Protein AF-A0A2Z6R6A9-F1 (afdb_monomer)

Solvent-accessible surface area (backbone atoms only — not comparable to full-atom values): 6492 Å² total; per-residue (Å²): 134,74,82,87,72,75,87,80,56,67,68,59,50,53,50,48,13,51,54,39,66,66,45,88,46,72,66,57,35,51,52,48,28,72,76,70,72,43,67,64,56,80,64,70,72,41,91,88,52,49,68,90,79,66,64,65,81,48,70,67,58,35,50,75,72,41,49,50,57,47,46,49,51,63,54,27,42,72,59,71,72,46,54,74,68,54,51,54,52,52,51,56,49,57,75,67,55,79,77,66,92,79,78,123

Secondary structure (DSSP, 8-state):
---S--PPPHHHHHHHHHHHHH--SHHHHHHHHHHH-----GGGG-TT--HHHH----HHHHHHTTHHHHIIIIIIITTTSS-HHHHHHHHHHHHH-PPPTT--

Organism: NCBI:txid94130

Mean predicted aligned error: 9.85 Å

pLDDT: mean 86.57, std 9.67, range [50.09, 96.69]

Sequence (104 aa):
MENWFTVRDVKEHKRNAAIWKQQNTEEDRRQHISETHVRWSEMLRLPYYDLIRHLVVDPMHNLFLGIAQWIIKKLWIEGNKISKADLEIMERKAKGTKIPADLG

Radius of gyration: 20.33 Å; Cα contacts (8 Å, |Δi|>4): 55; chains: 1; bounding box: 42×34×55 Å

Structure (mmCIF, N/CA/C/O backbone):
data_AF-A0A2Z6R6A9-F1
#
_entry.id   AF-A0A2Z6R6A9-F1
#
loop_
_atom_site.group_PDB
_atom_site.id
_atom_site.type_symbol
_atom_site.label_atom_id
_atom_site.label_alt_id
_atom_site.label_comp_id
_atom_site.label_asym_id
_atom_site.label_entity_id
_atom_site.label_seq_id
_atom_site.pdbx_PDB_ins_code
_atom_site.Cartn_x
_atom_site.Cartn_y
_atom_site.Cartn_z
_atom_site.occupancy
_atom_site.B_iso_or_equiv
_atom_site.auth_seq_id
_atom_site.auth_comp_id
_atom_site.auth_asym_i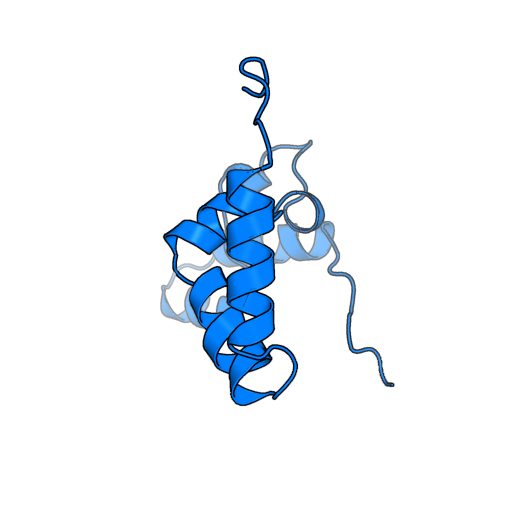d
_atom_site.auth_atom_id
_atom_site.pdbx_PDB_model_num
ATOM 1 N N . MET A 1 1 ? 7.891 -23.868 -0.897 1.00 50.09 1 MET A N 1
ATOM 2 C CA . MET A 1 1 ? 7.477 -22.452 -0.872 1.00 50.09 1 MET A CA 1
ATOM 3 C C . MET A 1 1 ? 6.352 -22.351 0.135 1.00 50.09 1 MET A C 1
ATOM 5 O O . MET A 1 1 ? 5.205 -22.582 -0.220 1.00 50.09 1 MET A O 1
ATOM 9 N N . GLU A 1 2 ? 6.701 -22.147 1.404 1.00 55.53 2 GLU A N 1
ATOM 10 C CA . GLU A 1 2 ? 5.718 -21.830 2.446 1.00 55.53 2 GLU A CA 1
ATOM 11 C C . GLU A 1 2 ? 4.997 -20.527 2.081 1.00 55.53 2 GLU A C 1
ATOM 13 O O . GLU A 1 2 ? 5.557 -19.721 1.339 1.00 55.53 2 GLU A O 1
ATOM 18 N N . ASN A 1 3 ? 3.754 -20.371 2.547 1.00 65.94 3 ASN A N 1
ATOM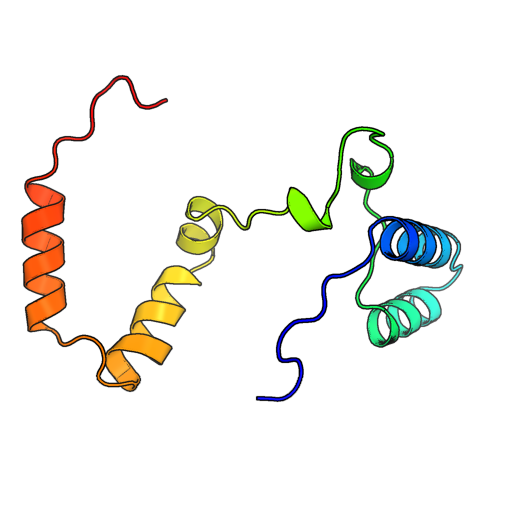 19 C CA . ASN A 1 3 ? 2.793 -19.306 2.228 1.00 65.94 3 ASN A CA 1
ATOM 20 C C . ASN A 1 3 ? 3.407 -17.891 2.151 1.00 65.94 3 ASN A C 1
ATOM 22 O O . ASN A 1 3 ? 3.284 -17.093 3.076 1.00 65.94 3 ASN A O 1
ATOM 26 N N . TRP A 1 4 ? 4.030 -17.553 1.020 1.00 78.75 4 TRP A N 1
ATOM 27 C CA . TRP A 1 4 ? 4.684 -16.258 0.803 1.00 78.75 4 TRP A CA 1
ATOM 28 C C . TRP A 1 4 ? 3.674 -15.108 0.716 1.00 78.75 4 TRP A C 1
ATOM 30 O O . TRP A 1 4 ? 4.039 -13.942 0.841 1.00 78.75 4 TRP A O 1
ATOM 40 N N . PHE A 1 5 ? 2.396 -15.441 0.524 1.00 75.31 5 PHE A N 1
ATOM 41 C CA . PHE A 1 5 ? 1.291 -14.505 0.506 1.00 75.31 5 PHE A CA 1
ATOM 42 C C . PHE A 1 5 ? 0.108 -15.058 1.301 1.00 75.31 5 PHE A C 1
ATOM 44 O O . PHE A 1 5 ? -0.368 -16.163 1.044 1.00 75.31 5 PHE A O 1
ATOM 51 N N . THR A 1 6 ? -0.383 -14.262 2.250 1.00 82.00 6 THR A N 1
ATOM 52 C CA . THR A 1 6 ? -1.620 -14.530 2.991 1.00 82.00 6 THR A CA 1
ATOM 53 C C . THR A 1 6 ? -2.609 -13.416 2.680 1.00 82.00 6 THR A C 1
ATOM 55 O O . THR A 1 6 ? -2.317 -12.239 2.903 1.00 82.00 6 THR A O 1
ATOM 58 N N . VAL A 1 7 ? -3.775 -13.780 2.143 1.00 83.25 7 VAL A N 1
ATOM 59 C CA . VAL A 1 7 ? -4.848 -12.821 1.854 1.00 83.25 7 VAL A CA 1
ATOM 60 C C . VAL A 1 7 ? -5.336 -12.232 3.175 1.00 83.25 7 VAL A C 1
ATOM 62 O O . VAL A 1 7 ? -5.740 -12.969 4.071 1.00 83.25 7 VAL 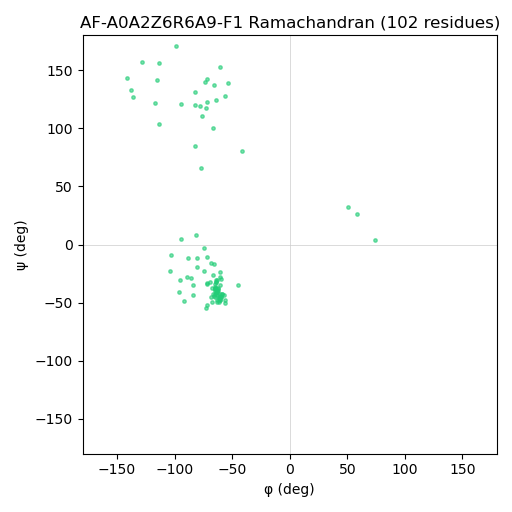A O 1
ATOM 65 N N . ARG A 1 8 ? -5.312 -10.903 3.296 1.00 86.88 8 ARG A N 1
ATOM 66 C CA . ARG A 1 8 ? -5.873 -10.217 4.465 1.00 86.88 8 ARG A CA 1
ATOM 67 C C . ARG A 1 8 ? -7.405 -10.250 4.412 1.00 86.88 8 ARG A C 1
ATOM 69 O O . ARG A 1 8 ? -7.988 -10.042 3.348 1.00 86.88 8 ARG A O 1
ATOM 76 N N . ASP A 1 9 ? -8.052 -10.458 5.557 1.00 90.06 9 ASP A N 1
ATOM 77 C CA . ASP A 1 9 ? -9.508 -10.345 5.678 1.00 90.06 9 ASP A CA 1
ATOM 78 C C . ASP A 1 9 ? -9.937 -8.877 5.853 1.00 90.06 9 ASP A C 1
ATOM 80 O O . ASP A 1 9 ? -9.424 -8.135 6.694 1.00 90.06 9 ASP A O 1
ATOM 84 N N . VAL A 1 10 ? -10.926 -8.457 5.064 1.00 89.12 10 VAL A N 1
ATOM 85 C CA . VAL A 1 10 ? -11.488 -7.100 5.075 1.00 89.12 10 VAL A CA 1
ATOM 86 C C . VAL A 1 10 ? -12.180 -6.804 6.399 1.00 89.12 10 VAL A C 1
ATOM 88 O O . VAL A 1 10 ? -12.092 -5.681 6.904 1.00 89.12 10 VAL A O 1
ATOM 91 N N . LYS A 1 11 ? -12.879 -7.791 6.975 1.00 90.62 11 LYS A N 1
ATOM 92 C CA . LYS A 1 11 ? -13.586 -7.600 8.249 1.00 90.62 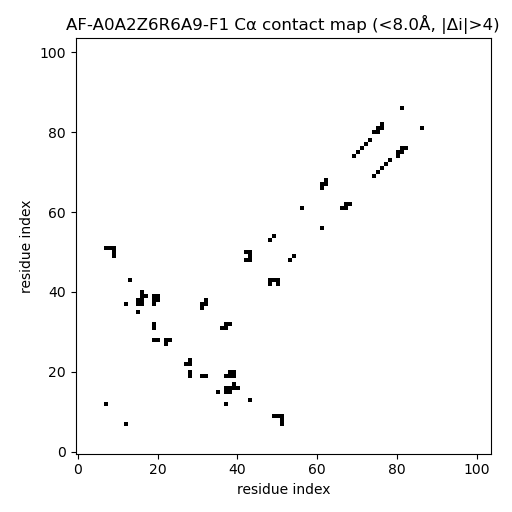11 LYS A CA 1
ATOM 93 C C . LYS A 1 11 ? -12.587 -7.424 9.381 1.00 90.62 11 LYS A C 1
ATOM 95 O O . LYS A 1 11 ? -12.731 -6.502 10.182 1.00 90.62 11 LYS A O 1
ATOM 100 N N . GLU A 1 12 ? -11.555 -8.260 9.423 1.00 93.19 12 GLU A N 1
ATOM 101 C CA . GLU A 1 12 ? -10.430 -8.093 10.338 1.00 93.19 12 GLU A CA 1
ATOM 102 C C . GLU A 1 12 ? -9.753 -6.726 10.186 1.00 93.19 12 GLU A C 1
ATOM 104 O O . GLU A 1 12 ? -9.604 -6.010 11.174 1.00 93.19 12 GLU A O 1
ATOM 109 N N . HIS A 1 13 ? -9.448 -6.302 8.959 1.00 92.50 13 HIS A N 1
ATOM 110 C CA . HIS A 1 13 ? -8.842 -4.996 8.708 1.00 92.50 13 HIS A CA 1
ATOM 111 C C . HIS A 1 13 ? -9.718 -3.838 9.214 1.00 92.50 13 HIS A C 1
ATOM 113 O O . HIS A 1 13 ? -9.223 -2.945 9.902 1.00 92.50 13 HIS A O 1
ATOM 119 N N . LYS A 1 14 ? -11.032 -3.867 8.946 1.00 92.06 14 LYS A N 1
ATOM 120 C CA . LYS A 1 14 ? -11.978 -2.854 9.449 1.00 92.06 14 LYS A CA 1
ATOM 121 C C . LYS A 1 14 ? -12.043 -2.834 10.980 1.00 92.06 14 LYS A C 1
ATOM 123 O O . LYS A 1 14 ? -12.073 -1.749 11.560 1.00 92.06 14 LYS A O 1
ATOM 128 N N . ARG A 1 15 ? -12.020 -4.001 11.637 1.00 94.38 15 ARG A N 1
ATOM 129 C CA . ARG A 1 15 ? -11.964 -4.092 13.109 1.00 94.38 15 ARG A CA 1
ATOM 130 C C . ARG A 1 15 ? -10.677 -3.482 13.655 1.00 94.38 15 ARG A C 1
ATOM 132 O O . ARG A 1 15 ? -10.748 -2.612 14.517 1.00 94.38 15 ARG A O 1
ATOM 139 N N . ASN A 1 16 ? -9.524 -3.861 13.108 1.00 95.44 16 ASN A N 1
ATOM 140 C CA . ASN A 1 16 ? -8.228 -3.343 13.550 1.00 95.44 16 ASN A CA 1
ATOM 141 C C . ASN A 1 16 ? -8.120 -1.828 13.332 1.00 95.44 16 ASN A C 1
ATOM 143 O O . ASN A 1 16 ? -7.593 -1.124 14.188 1.00 95.44 16 ASN A O 1
ATOM 147 N N . ALA A 1 17 ? -8.673 -1.301 12.239 1.00 95.00 17 ALA A N 1
ATOM 148 C CA . ALA A 1 17 ? -8.726 0.137 12.001 1.00 95.00 17 ALA A CA 1
ATOM 149 C C . ALA A 1 17 ? -9.644 0.873 12.994 1.00 95.00 17 ALA A C 1
ATOM 151 O O . ALA A 1 17 ? -9.322 1.981 13.424 1.00 95.00 17 ALA A O 1
ATOM 152 N N . ALA A 1 18 ? -10.777 0.274 13.373 1.00 95.38 18 ALA A N 1
ATOM 153 C CA . ALA A 1 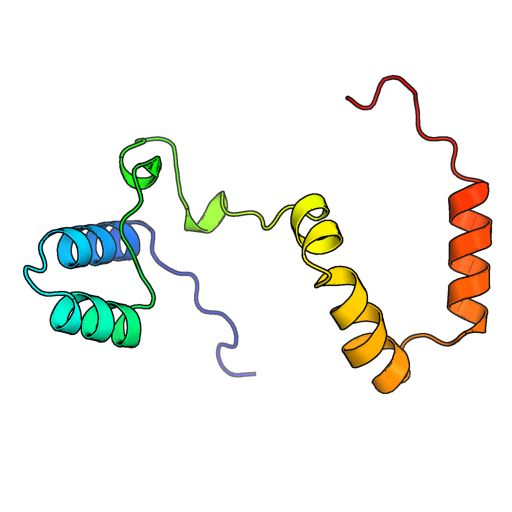18 ? -11.674 0.839 14.380 1.00 95.38 18 ALA A CA 1
ATOM 154 C C . ALA A 1 18 ? -11.023 0.859 15.772 1.00 95.38 18 ALA A C 1
ATOM 156 O O . ALA A 1 18 ? -11.097 1.878 16.453 1.00 95.38 18 ALA A O 1
ATOM 157 N N . ILE A 1 19 ? -10.328 -0.220 16.152 1.00 96.12 19 ILE A N 1
ATOM 158 C CA . ILE A 1 19 ? -9.552 -0.298 17.400 1.00 96.12 19 ILE A CA 1
ATOM 159 C C . ILE A 1 19 ? -8.469 0.782 17.414 1.00 96.12 19 ILE A C 1
ATOM 161 O O . ILE A 1 19 ? -8.352 1.502 18.401 1.00 96.12 19 ILE A O 1
ATOM 165 N N . TRP A 1 20 ? -7.737 0.960 16.308 1.00 96.69 20 TRP A N 1
ATOM 166 C CA . TRP A 1 20 ? -6.740 2.025 16.178 1.00 96.69 20 TRP A CA 1
ATOM 167 C C . TRP A 1 20 ? -7.343 3.420 16.406 1.00 96.69 20 TRP A C 1
ATOM 169 O O . TRP A 1 20 ? -6.773 4.237 17.125 1.00 96.69 20 TRP A O 1
ATOM 179 N N . LYS A 1 21 ? -8.525 3.691 15.829 1.00 95.44 21 LYS A N 1
ATOM 180 C CA . LYS A 1 21 ? -9.225 4.979 15.980 1.00 95.44 21 LYS A CA 1
ATOM 181 C C . LYS A 1 21 ? -9.644 5.253 17.428 1.00 95.44 21 LYS A C 1
ATOM 183 O O . LYS A 1 21 ? -9.702 6.410 17.828 1.00 95.44 21 LYS A O 1
ATOM 188 N N . GLN A 1 22 ? -9.956 4.201 18.183 1.00 95.94 22 GLN A N 1
ATOM 189 C CA . GLN A 1 22 ? -10.386 4.282 19.581 1.00 95.94 22 GLN A CA 1
ATOM 190 C C . GLN A 1 22 ? -9.220 4.454 20.564 1.00 95.94 22 GLN A C 1
ATOM 192 O O . GLN A 1 22 ? -9.467 4.765 21.725 1.00 95.94 22 GLN A O 1
ATOM 197 N N . GLN A 1 23 ? -7.969 4.273 20.126 1.00 95.06 23 GLN A N 1
ATOM 198 C CA . GLN A 1 23 ? -6.808 4.485 20.989 1.00 95.06 23 GLN A CA 1
ATOM 199 C C . GLN A 1 23 ? -6.675 5.961 21.382 1.00 95.06 23 GLN A C 1
ATOM 201 O O . GLN A 1 23 ? -6.819 6.863 20.542 1.00 95.06 23 GLN A O 1
ATOM 206 N N . ASN A 1 24 ? -6.367 6.182 22.661 1.00 94.25 24 ASN A N 1
ATOM 207 C CA . ASN A 1 24 ? -6.325 7.508 23.277 1.00 94.25 24 ASN A CA 1
ATOM 208 C C . ASN A 1 24 ? -4.956 8.186 23.160 1.00 94.25 24 ASN A C 1
ATOM 210 O O . ASN A 1 24 ? -4.897 9.414 23.139 1.00 94.25 24 ASN A O 1
ATOM 214 N N . THR A 1 25 ? -3.871 7.411 23.074 1.00 96.06 25 THR A N 1
ATOM 215 C CA . THR A 1 25 ? -2.499 7.932 23.005 1.00 96.06 25 THR A CA 1
ATOM 216 C C . THR A 1 25 ? -1.848 7.631 21.656 1.00 96.06 25 THR A C 1
ATOM 218 O O . THR A 1 25 ? -2.235 6.700 20.943 1.00 96.06 25 THR A O 1
ATOM 221 N N . GLU A 1 26 ? -0.852 8.434 21.283 1.00 93.88 26 GLU A N 1
ATOM 222 C CA . GLU A 1 26 ? -0.058 8.185 20.077 1.00 93.88 26 GLU A CA 1
ATOM 223 C C . GLU A 1 26 ? 0.827 6.941 20.236 1.00 93.88 26 GLU A C 1
ATOM 225 O O . GLU A 1 26 ? 1.043 6.207 19.271 1.00 93.88 26 GLU A O 1
ATOM 230 N N . GLU A 1 27 ? 1.288 6.652 21.452 1.00 96.44 27 GLU A N 1
ATOM 231 C CA . GLU A 1 27 ? 2.031 5.441 21.796 1.00 96.44 27 GLU A CA 1
ATOM 232 C C . GLU A 1 27 ? 1.197 4.180 21.541 1.00 96.44 27 GLU A C 1
ATOM 234 O O . GLU A 1 27 ? 1.655 3.294 20.817 1.00 96.44 27 GLU A O 1
ATOM 239 N N . ASP A 1 28 ? -0.048 4.131 22.026 1.00 95.19 28 ASP A N 1
ATOM 240 C CA . ASP A 1 28 ? -0.950 2.990 21.811 1.00 95.19 28 ASP A CA 1
ATOM 241 C C . ASP A 1 28 ? -1.274 2.815 20.323 1.00 95.19 28 ASP A C 1
ATOM 243 O O . ASP A 1 28 ? -1.283 1.703 19.787 1.00 95.19 28 ASP A O 1
ATOM 247 N N . ARG A 1 29 ? -1.474 3.928 19.603 1.00 95.88 29 ARG A N 1
ATOM 248 C CA . ARG A 1 29 ? -1.655 3.911 18.143 1.00 95.88 29 ARG A CA 1
ATOM 249 C C . ARG A 1 29 ? -0.440 3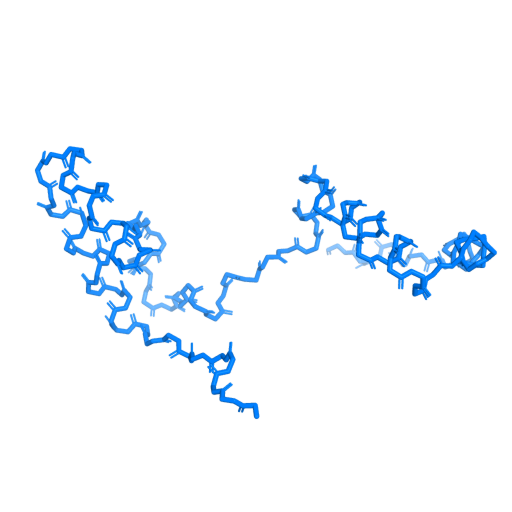.335 17.435 1.00 95.88 29 ARG A C 1
ATOM 251 O O . ARG A 1 29 ? -0.605 2.540 16.509 1.00 95.88 29 ARG A O 1
ATOM 258 N N . ARG A 1 30 ? 0.770 3.742 17.823 1.00 95.50 30 ARG A N 1
ATOM 259 C CA . ARG A 1 30 ? 2.024 3.242 17.241 1.00 95.50 30 ARG A CA 1
ATOM 260 C C . ARG A 1 30 ? 2.224 1.762 17.539 1.00 95.50 30 ARG A C 1
ATOM 262 O O . ARG A 1 30 ? 2.580 1.030 16.615 1.00 95.50 30 ARG A O 1
ATOM 269 N N . GLN A 1 31 ? 1.950 1.325 18.765 1.00 96.44 31 GLN A N 1
ATOM 270 C CA . GLN A 1 31 ? 2.028 -0.079 19.158 1.00 96.44 31 GLN A CA 1
ATOM 271 C C . GLN A 1 31 ? 1.057 -0.928 18.330 1.00 96.44 31 GLN A C 1
ATOM 273 O O . GLN A 1 31 ? 1.470 -1.891 17.684 1.00 96.44 31 GLN A O 1
ATOM 278 N N . HIS A 1 32 ? -0.196 -0.489 18.209 1.00 95.81 32 HIS A N 1
ATOM 279 C CA . HIS A 1 32 ? -1.213 -1.170 17.406 1.00 95.81 32 HIS A CA 1
ATOM 280 C C . HIS A 1 32 ? -0.854 -1.237 15.914 1.00 95.81 32 HIS A C 1
ATOM 282 O O . HIS A 1 32 ? -1.088 -2.251 15.253 1.00 95.81 32 HIS A O 1
ATOM 288 N N . ILE A 1 33 ? -0.252 -0.176 15.359 1.00 95.19 33 ILE A N 1
ATOM 289 C CA . ILE A 1 33 ? 0.282 -0.192 13.986 1.00 95.19 33 ILE A CA 1
ATOM 290 C C . ILE A 1 33 ? 1.430 -1.197 13.862 1.00 95.19 33 ILE A C 1
ATOM 292 O O . ILE A 1 33 ? 1.553 -1.837 12.820 1.00 95.19 33 ILE A O 1
ATOM 296 N N . SER A 1 34 ? 2.284 -1.328 14.877 1.00 94.44 34 SER A N 1
ATOM 297 C CA . SER A 1 34 ? 3.410 -2.266 14.830 1.00 94.44 34 SER A CA 1
ATOM 298 C C . SER A 1 34 ? 2.942 -3.724 14.775 1.00 94.44 34 SER A C 1
ATOM 300 O O . SER A 1 34 ? 3.543 -4.521 14.064 1.00 94.44 34 SER A O 1
ATOM 302 N N . GLU A 1 35 ? 1.827 -4.033 15.443 1.00 94.00 35 GLU A N 1
ATOM 303 C CA . GLU A 1 35 ? 1.253 -5.379 15.530 1.00 94.00 35 GLU A CA 1
ATOM 304 C C . GLU A 1 35 ? 0.368 -5.723 14.325 1.00 94.00 35 GLU A C 1
ATOM 306 O O . GLU A 1 35 ? 0.437 -6.822 13.781 1.00 94.00 35 GLU A O 1
ATOM 311 N N . THR A 1 36 ? -0.477 -4.785 13.888 1.00 92.69 36 THR A N 1
ATOM 312 C CA . THR A 1 36 ? -1.503 -5.054 12.861 1.00 92.69 36 THR A CA 1
ATOM 313 C C . THR A 1 36 ? -1.148 -4.499 11.481 1.00 92.69 36 THR A C 1
ATOM 315 O O . THR A 1 36 ? -1.669 -4.955 10.453 1.00 92.69 36 THR A O 1
ATOM 318 N N . HIS A 1 37 ? -0.269 -3.496 11.432 1.00 91.69 37 HIS A N 1
ATOM 319 C CA . HIS A 1 37 ? 0.022 -2.677 10.253 1.00 91.69 37 HIS A CA 1
ATOM 320 C C . HIS A 1 37 ? -1.205 -1.947 9.681 1.00 91.69 37 HIS A C 1
ATOM 322 O O . HIS A 1 37 ? -1.248 -1.646 8.489 1.00 91.69 37 HIS A O 1
ATOM 328 N N . VAL A 1 38 ? -2.215 -1.664 10.512 1.00 93.06 38 VAL A N 1
ATOM 329 C CA . VAL A 1 38 ? -3.468 -1.015 10.098 1.00 93.06 38 VAL A CA 1
ATOM 330 C C . VAL A 1 38 ? -3.630 0.357 10.757 1.00 93.06 38 VAL A C 1
ATOM 332 O O . VAL A 1 38 ? -3.308 0.543 11.927 1.00 93.06 38 VAL A O 1
ATOM 335 N N . ARG A 1 39 ? -4.164 1.322 9.995 1.00 93.69 39 ARG A N 1
ATOM 336 C CA . ARG A 1 39 ? -4.569 2.661 10.458 1.00 93.69 39 ARG A CA 1
ATOM 337 C C . ARG A 1 39 ? -5.998 2.958 10.020 1.00 93.69 39 ARG A C 1
ATOM 339 O O . ARG A 1 39 ? -6.471 2.403 9.028 1.00 93.69 39 ARG A O 1
ATOM 346 N N . TRP A 1 40 ? -6.671 3.864 10.724 1.00 93.81 40 TRP A N 1
ATOM 347 C CA . TRP A 1 40 ? -7.963 4.370 10.269 1.00 93.81 40 TRP A CA 1
ATOM 348 C C . TRP A 1 40 ? -7.808 5.299 9.060 1.00 93.81 40 TRP A C 1
ATOM 350 O O . TRP A 1 40 ? -6.886 6.108 8.988 1.00 93.81 40 TRP A O 1
ATOM 360 N N . SER A 1 41 ? -8.761 5.204 8.138 1.00 90.31 41 SER A N 1
ATOM 361 C CA . SER A 1 41 ? -8.971 6.124 7.024 1.00 90.31 41 SER A CA 1
ATOM 362 C C . SER A 1 41 ? -10.474 6.305 6.839 1.00 90.31 41 SER A C 1
ATOM 364 O O . SER A 1 41 ? -11.232 5.344 6.979 1.00 90.31 41 SER A O 1
ATOM 366 N N . GLU A 1 42 ? -10.921 7.511 6.485 1.00 91.62 42 GLU A N 1
ATOM 367 C CA . GLU A 1 42 ? -12.344 7.773 6.223 1.00 91.62 42 GLU A CA 1
ATOM 368 C C . GLU A 1 42 ? -12.895 6.919 5.070 1.00 91.62 42 GLU A C 1
ATOM 370 O O . GLU A 1 42 ? -14.080 6.587 5.066 1.00 91.62 42 GLU A O 1
ATOM 375 N N . MET A 1 43 ? -12.035 6.454 4.157 1.00 88.62 43 MET A N 1
ATOM 376 C CA . MET A 1 43 ? -12.435 5.550 3.075 1.00 88.62 43 MET A CA 1
ATOM 377 C C . MET A 1 43 ? -13.013 4.219 3.587 1.00 88.62 43 MET A C 1
ATOM 379 O O . MET A 1 43 ? -13.864 3.630 2.926 1.00 88.62 43 MET A O 1
ATOM 383 N N . LEU A 1 44 ? -12.618 3.755 4.782 1.00 90.31 44 LEU A N 1
ATOM 384 C CA . LEU A 1 44 ? -13.133 2.513 5.381 1.00 90.31 44 LEU A CA 1
ATOM 385 C C . LEU A 1 44 ? -14.627 2.579 5.739 1.00 90.31 44 LEU A C 1
ATOM 387 O O . LEU A 1 44 ? -15.248 1.531 5.942 1.00 90.31 44 LEU A O 1
ATOM 391 N N . ARG A 1 45 ? -15.207 3.787 5.815 1.00 90.31 45 ARG A N 1
ATOM 392 C CA . ARG A 1 45 ? -16.641 3.997 6.079 1.00 90.31 45 ARG A CA 1
ATOM 393 C C . ARG A 1 45 ? -17.516 3.668 4.879 1.00 90.31 45 ARG A C 1
ATOM 395 O O . ARG A 1 45 ? -18.704 3.414 5.053 1.00 90.31 45 ARG A O 1
ATOM 402 N N . LEU A 1 46 ? -16.953 3.703 3.676 1.00 90.19 46 LEU A N 1
ATOM 403 C CA . LEU A 1 46 ? -17.706 3.484 2.453 1.00 90.19 46 LEU A CA 1
ATOM 404 C C . LEU A 1 46 ? -18.079 1.992 2.358 1.00 90.19 46 LEU A C 1
ATOM 406 O O . LEU A 1 46 ? -17.191 1.134 2.389 1.00 90.19 46 LEU A O 1
ATOM 410 N N . PRO A 1 47 ? -19.375 1.646 2.251 1.00 87.00 47 PRO A N 1
ATOM 411 C CA . PRO A 1 47 ? -19.820 0.251 2.277 1.00 87.00 47 PRO A CA 1
ATOM 412 C C . PRO A 1 47 ? -19.337 -0.544 1.059 1.00 87.00 47 PRO A C 1
ATOM 414 O O . PRO A 1 47 ? -19.143 -1.752 1.155 1.00 87.00 47 PRO A O 1
ATOM 417 N N . TYR A 1 48 ? -19.090 0.143 -0.057 1.00 87.25 48 TYR A N 1
ATOM 418 C CA . TYR A 1 48 ? -18.584 -0.433 -1.301 1.00 87.25 48 TYR A CA 1
ATOM 419 C C . TYR A 1 48 ? -17.052 -0.494 -1.376 1.00 87.25 48 TYR A C 1
ATOM 421 O O . TYR A 1 48 ? -16.514 -1.129 -2.278 1.00 87.25 48 TYR A O 1
ATOM 429 N N . TYR A 1 49 ? -16.336 0.171 -0.464 1.00 84.69 49 TYR A N 1
ATOM 430 C CA . TYR A 1 49 ? -14.886 0.283 -0.557 1.00 84.69 49 TYR A CA 1
ATOM 431 C C . TYR A 1 49 ? -14.195 -0.807 0.266 1.00 84.69 49 TYR A C 1
ATOM 433 O O . TYR A 1 49 ? -14.363 -0.924 1.486 1.00 84.69 49 TYR A O 1
ATOM 441 N N . ASP A 1 50 ? -13.396 -1.607 -0.430 1.00 86.00 50 ASP A N 1
ATOM 442 C CA . ASP A 1 50 ? -12.524 -2.629 0.145 1.00 86.00 50 ASP A CA 1
ATOM 443 C C . ASP A 1 50 ? -11.066 -2.218 -0.088 1.00 86.00 50 ASP A C 1
ATOM 445 O O . ASP A 1 50 ? -10.564 -2.356 -1.199 1.00 86.00 50 ASP A O 1
ATOM 449 N N . LEU A 1 51 ? -10.381 -1.715 0.947 1.00 82.25 51 LEU A N 1
ATOM 450 C CA . LEU A 1 51 ? -8.986 -1.266 0.829 1.00 82.25 51 LEU A CA 1
ATOM 451 C C . LEU A 1 51 ? -8.040 -2.378 0.377 1.00 82.25 51 LEU A C 1
ATOM 453 O O . LEU A 1 51 ? -7.039 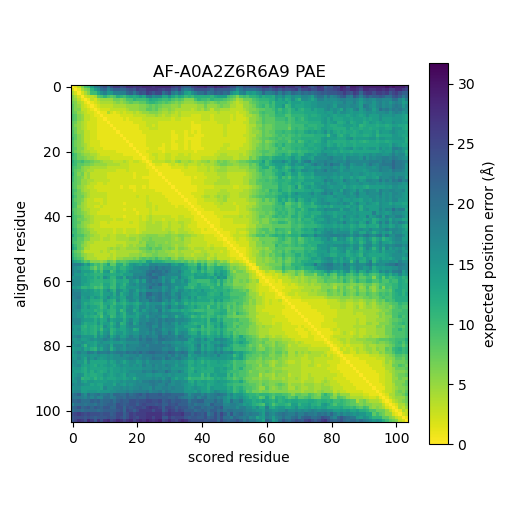-2.085 -0.261 1.00 82.25 51 LEU A O 1
ATOM 457 N N . ILE A 1 52 ? -8.324 -3.637 0.703 1.00 85.00 52 ILE A N 1
ATOM 458 C CA . ILE A 1 52 ? -7.419 -4.744 0.386 1.00 85.00 52 ILE A CA 1
ATOM 459 C C . ILE A 1 52 ? -7.450 -5.022 -1.118 1.00 85.00 52 ILE A C 1
ATOM 461 O O . ILE A 1 52 ? -6.425 -5.361 -1.703 1.00 85.00 52 ILE A O 1
ATOM 465 N N . ARG A 1 53 ? -8.613 -4.843 -1.752 1.00 83.50 53 ARG A N 1
ATOM 466 C CA . ARG A 1 53 ? -8.801 -5.071 -3.192 1.00 83.50 53 ARG A CA 1
ATOM 467 C C . ARG A 1 53 ? -8.661 -3.817 -4.050 1.00 83.50 53 ARG A C 1
ATOM 469 O O . ARG A 1 53 ? -8.260 -3.925 -5.202 1.00 83.50 53 ARG A O 1
ATOM 476 N N . HIS A 1 54 ? -9.006 -2.651 -3.512 1.00 82.50 54 HIS A N 1
ATOM 477 C CA . HIS A 1 54 ? -9.096 -1.404 -4.276 1.00 82.50 54 HIS A CA 1
ATOM 478 C C . HIS A 1 54 ? -7.911 -0.462 -4.057 1.00 82.50 54 HIS A C 1
ATOM 480 O O . HIS A 1 54 ? -7.778 0.504 -4.803 1.00 82.50 54 HIS A O 1
ATOM 486 N N . LEU A 1 55 ? -7.021 -0.737 -3.094 1.00 74.94 55 LEU A N 1
ATOM 487 C CA . LEU A 1 55 ? -5.734 -0.047 -2.999 1.00 74.94 55 LEU A CA 1
ATOM 488 C C . LEU A 1 55 ? -4.772 -0.614 -4.053 1.00 74.94 55 LEU A C 1
ATOM 490 O O . LEU A 1 55 ? -3.769 -1.255 -3.742 1.00 74.94 55 LEU A O 1
ATOM 494 N N . VAL A 1 56 ? -5.101 -0.399 -5.324 1.00 68.38 56 VAL A N 1
ATOM 495 C CA . VAL A 1 56 ? -4.150 -0.612 -6.408 1.00 68.38 56 VAL A CA 1
ATOM 496 C C . VAL A 1 56 ? -3.157 0.533 -6.324 1.00 68.38 56 VAL A C 1
ATOM 498 O O . VAL A 1 56 ? -3.529 1.699 -6.449 1.00 68.38 56 VAL A O 1
ATOM 501 N N . VAL A 1 57 ? -1.891 0.210 -6.071 1.00 67.38 57 VAL A N 1
ATOM 502 C CA . VAL A 1 57 ? -0.828 1.205 -6.174 1.00 67.38 57 VAL A CA 1
ATOM 503 C C . VAL A 1 57 ? -0.721 1.579 -7.646 1.00 67.38 57 VAL A C 1
ATOM 505 O O . VAL A 1 57 ? -0.178 0.822 -8.450 1.00 67.38 57 VAL A O 1
ATOM 508 N N . ASP A 1 58 ? -1.313 2.716 -7.995 1.00 68.44 58 ASP A N 1
ATOM 509 C CA . ASP A 1 58 ? -1.359 3.204 -9.364 1.00 68.44 58 ASP A CA 1
ATOM 510 C C . ASP A 1 58 ? 0.076 3.326 -9.916 1.00 68.44 58 ASP A C 1
ATOM 512 O O . ASP A 1 58 ? 0.928 3.966 -9.277 1.00 68.44 58 ASP A O 1
ATOM 516 N N . PRO A 1 59 ? 0.368 2.730 -11.091 1.00 68.06 59 PRO A N 1
ATOM 517 C CA . PRO A 1 59 ? 1.623 2.935 -11.803 1.00 68.06 59 PRO A CA 1
ATOM 518 C C . PRO A 1 59 ? 2.059 4.404 -11.877 1.00 68.06 59 PRO A C 1
ATOM 520 O O . PRO A 1 59 ? 3.254 4.678 -11.774 1.00 68.06 59 PRO A O 1
ATOM 523 N N . MET A 1 60 ? 1.119 5.350 -11.985 1.00 79.38 60 MET A N 1
ATOM 524 C CA . MET A 1 60 ? 1.412 6.785 -12.004 1.00 79.38 60 MET A CA 1
ATOM 525 C C . MET A 1 60 ? 2.049 7.265 -10.697 1.00 79.38 60 MET A C 1
ATOM 527 O O . MET A 1 60 ? 3.089 7.919 -10.723 1.00 79.38 60 MET A O 1
ATOM 531 N N . HIS A 1 61 ? 1.494 6.897 -9.541 1.00 74.81 61 HIS A N 1
ATOM 532 C CA . HIS A 1 61 ? 2.072 7.277 -8.248 1.00 74.81 61 HIS A CA 1
ATOM 533 C C . HIS A 1 61 ? 3.446 6.634 -8.044 1.00 74.81 61 HIS A C 1
ATOM 535 O O . HIS A 1 61 ? 4.374 7.299 -7.593 1.00 74.81 61 HIS A O 1
ATOM 541 N N . ASN A 1 62 ? 3.617 5.371 -8.442 1.00 79.56 62 ASN A N 1
ATOM 542 C CA . ASN A 1 62 ? 4.919 4.699 -8.378 1.00 79.56 62 ASN A CA 1
ATOM 543 C C . ASN A 1 62 ? 5.973 5.340 -9.287 1.00 79.56 62 ASN A C 1
ATOM 545 O O . ASN A 1 62 ? 7.163 5.323 -8.954 1.00 79.56 62 ASN A O 1
ATOM 549 N N . LEU A 1 63 ? 5.549 5.900 -10.422 1.00 80.56 63 LEU A N 1
ATOM 550 C CA . LEU A 1 63 ? 6.416 6.659 -11.311 1.00 80.56 63 LEU A CA 1
ATOM 551 C C . LEU A 1 63 ? 6.872 7.962 -10.640 1.00 80.56 63 LEU A C 1
ATOM 553 O O . LEU A 1 63 ? 8.074 8.216 -10.577 1.00 80.56 63 LEU A O 1
ATOM 557 N N . PHE A 1 64 ? 5.941 8.741 -10.078 1.00 78.25 64 PHE A N 1
ATOM 558 C CA . PHE A 1 64 ? 6.252 10.028 -9.441 1.00 78.25 64 PHE A CA 1
ATOM 559 C C . PHE A 1 64 ? 6.996 9.900 -8.107 1.00 78.25 64 PHE A C 1
ATOM 561 O O . PHE A 1 64 ? 7.854 10.725 -7.807 1.00 78.25 64 PHE A O 1
ATOM 568 N N . LEU A 1 65 ? 6.735 8.849 -7.328 1.00 82.94 65 LEU A N 1
ATOM 569 C CA . LEU A 1 65 ? 7.457 8.559 -6.083 1.00 82.94 65 LEU A CA 1
ATOM 570 C C . LEU A 1 65 ? 8.872 8.004 -6.328 1.00 82.94 65 LEU A C 1
ATOM 572 O O . LEU A 1 65 ? 9.601 7.739 -5.375 1.00 82.94 65 LEU A O 1
ATOM 576 N N . GLY A 1 66 ? 9.267 7.782 -7.588 1.00 86.38 66 GLY A N 1
ATOM 577 C CA . GLY A 1 66 ? 10.578 7.234 -7.946 1.00 86.38 66 GLY A CA 1
ATOM 578 C C . GLY A 1 66 ? 10.734 5.734 -7.671 1.00 86.38 66 GLY A C 1
ATOM 579 O O . GLY A 1 66 ? 11.803 5.173 -7.913 1.00 86.38 66 GLY A O 1
ATOM 580 N N . ILE A 1 67 ? 9.675 5.053 -7.225 1.00 87.31 67 ILE A N 1
ATOM 581 C CA . ILE A 1 67 ? 9.674 3.609 -6.946 1.00 87.31 67 ILE A CA 1
ATOM 582 C C . ILE A 1 67 ? 9.942 2.825 -8.232 1.00 87.31 67 ILE A C 1
ATOM 584 O O . ILE A 1 67 ? 10.768 1.913 -8.238 1.00 87.31 67 ILE A O 1
ATOM 588 N N . ALA A 1 68 ? 9.316 3.216 -9.346 1.00 86.69 68 ALA A N 1
ATOM 589 C CA . ALA A 1 68 ? 9.562 2.588 -10.644 1.00 86.69 68 ALA A CA 1
ATOM 590 C C . ALA A 1 68 ? 11.043 2.698 -11.057 1.00 86.69 68 ALA A C 1
ATOM 592 O O . ALA A 1 68 ? 11.652 1.719 -11.489 1.00 86.69 68 ALA A O 1
ATOM 593 N N . GLN A 1 69 ? 11.654 3.870 -10.851 1.00 87.50 69 GLN A N 1
ATOM 594 C CA . GLN A 1 69 ? 13.075 4.084 -11.130 1.00 87.50 69 GLN A CA 1
ATOM 595 C C . GLN A 1 69 ? 13.965 3.222 -10.226 1.00 87.50 69 GLN A C 1
ATOM 597 O O . GLN A 1 69 ? 14.954 2.654 -10.697 1.00 87.50 69 GLN A O 1
ATOM 602 N N . TRP A 1 70 ? 13.621 3.120 -8.939 1.00 91.75 70 TRP A N 1
ATOM 603 C CA . TRP A 1 70 ? 14.342 2.287 -7.983 1.00 91.75 70 TRP A CA 1
ATOM 604 C C . TRP A 1 70 ? 14.292 0.810 -8.381 1.00 91.75 70 TRP A C 1
ATOM 606 O O . TRP A 1 70 ? 15.343 0.182 -8.442 1.00 91.75 70 TRP A O 1
ATOM 616 N N . ILE A 1 71 ? 13.118 0.280 -8.745 1.00 88.50 71 ILE A N 1
ATOM 617 C CA . ILE A 1 71 ? 12.953 -1.110 -9.208 1.00 88.50 71 ILE A CA 1
ATOM 618 C C . ILE A 1 71 ? 13.857 -1.385 -10.413 1.00 88.50 71 ILE A C 1
ATOM 620 O O . ILE A 1 71 ? 14.629 -2.344 -10.402 1.00 88.50 71 ILE A O 1
ATOM 624 N N . ILE A 1 72 ? 13.819 -0.516 -11.428 1.00 88.25 72 ILE A N 1
ATOM 625 C CA . ILE A 1 72 ? 14.624 -0.687 -12.644 1.00 88.25 72 ILE A CA 1
ATOM 626 C C . ILE A 1 72 ? 16.120 -0.703 -12.304 1.00 88.25 72 ILE A C 1
ATOM 628 O O . ILE A 1 72 ? 16.849 -1.587 -12.745 1.00 88.25 72 ILE A O 1
ATOM 632 N N . LYS A 1 73 ? 16.599 0.244 -11.491 1.00 88.69 73 LYS A N 1
ATOM 633 C CA . LYS A 1 73 ? 18.029 0.335 -11.160 1.00 88.69 73 LYS A CA 1
ATOM 634 C C . LYS A 1 73 ? 18.490 -0.785 -10.223 1.00 88.69 73 LYS A C 1
ATOM 636 O O . LYS A 1 73 ? 19.467 -1.463 -10.522 1.00 88.69 73 LYS A O 1
ATOM 641 N N . LYS A 1 74 ? 17.794 -0.977 -9.102 1.00 90.00 74 LYS A N 1
ATOM 642 C CA . LYS A 1 74 ? 18.218 -1.852 -8.000 1.00 90.00 74 LYS A CA 1
ATOM 643 C C . LYS A 1 74 ? 17.864 -3.314 -8.187 1.00 90.00 74 LYS A C 1
ATOM 645 O O . LYS A 1 74 ? 18.624 -4.174 -7.769 1.00 90.00 74 LYS A O 1
ATOM 650 N N . LEU A 1 75 ? 16.723 -3.619 -8.795 1.00 89.56 75 LEU A N 1
ATOM 651 C CA . LEU A 1 75 ? 16.320 -5.011 -8.982 1.00 89.56 75 LEU A CA 1
ATOM 652 C C . LEU A 1 75 ? 16.710 -5.519 -10.364 1.00 89.56 75 LEU A C 1
ATOM 654 O O . LEU A 1 75 ? 17.152 -6.657 -10.491 1.00 89.56 75 LEU A O 1
ATOM 658 N N . TRP A 1 76 ? 16.540 -4.704 -11.407 1.00 91.56 76 TRP A N 1
ATOM 659 C CA . TRP A 1 76 ? 16.693 -5.196 -12.777 1.00 91.56 76 TRP A CA 1
ATOM 660 C C . TRP A 1 76 ? 18.106 -5.027 -13.327 1.00 91.56 76 TRP A C 1
ATOM 662 O O . TRP A 1 76 ? 18.655 -6.001 -13.838 1.00 91.56 76 TRP A O 1
ATOM 672 N N . ILE A 1 77 ? 18.710 -3.842 -13.205 1.00 89.38 77 ILE A N 1
ATOM 673 C CA . ILE A 1 77 ? 20.082 -3.608 -13.684 1.00 89.38 77 ILE A CA 1
ATOM 674 C C . ILE A 1 77 ? 21.088 -4.306 -12.764 1.00 89.38 77 ILE A C 1
ATOM 676 O O . ILE A 1 77 ? 21.857 -5.139 -13.230 1.00 89.38 77 ILE A O 1
ATOM 680 N N . GLU A 1 78 ? 21.049 -4.034 -11.455 1.00 90.69 78 GLU A N 1
ATOM 681 C CA . GLU A 1 78 ? 21.956 -4.690 -10.494 1.00 90.69 78 GLU A CA 1
ATOM 682 C C . GLU A 1 78 ? 21.724 -6.211 -10.415 1.00 90.69 78 GLU A C 1
ATOM 684 O O . GLU A 1 78 ? 22.666 -6.972 -10.213 1.00 90.69 78 GLU A O 1
ATOM 689 N N . GLY A 1 79 ? 20.490 -6.673 -10.648 1.00 90.50 79 GLY A N 1
ATOM 690 C CA . GLY A 1 79 ? 20.152 -8.096 -10.735 1.00 90.50 79 GLY A CA 1
ATOM 691 C C . GLY A 1 79 ? 20.444 -8.754 -12.090 1.00 90.50 79 GLY A C 1
ATOM 692 O O . GLY A 1 79 ? 20.005 -9.888 -12.301 1.00 90.50 79 GLY A O 1
ATOM 693 N N . ASN A 1 80 ? 21.129 -8.064 -13.015 1.00 90.00 80 ASN A N 1
ATOM 694 C CA . ASN A 1 80 ? 21.463 -8.529 -14.371 1.00 90.00 80 ASN A CA 1
ATOM 695 C C . ASN A 1 80 ? 20.262 -9.084 -15.165 1.00 90.00 80 ASN A C 1
ATOM 697 O O . ASN A 1 80 ? 20.398 -10.008 -15.967 1.00 90.00 80 ASN A O 1
ATOM 701 N N . LYS A 1 81 ? 19.062 -8.541 -14.936 1.00 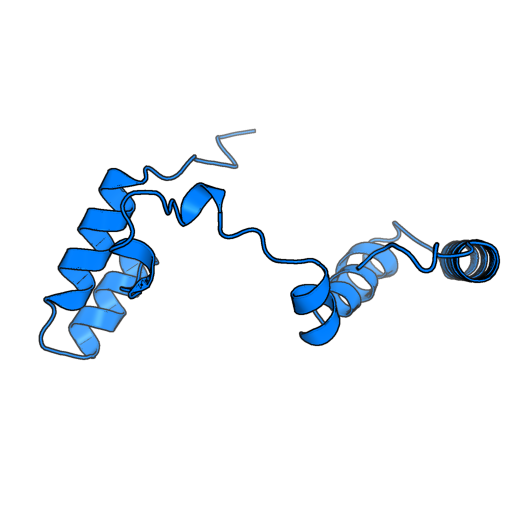90.12 81 LYS A N 1
ATOM 702 C CA . LYS A 1 81 ? 17.845 -8.887 -15.689 1.00 90.12 81 LYS A CA 1
ATOM 703 C C . LYS A 1 81 ? 17.698 -8.066 -16.963 1.00 90.12 81 LYS A C 1
ATOM 705 O O . LYS A 1 81 ? 17.073 -8.543 -17.902 1.00 90.12 81 LYS A O 1
ATOM 710 N N . ILE A 1 82 ? 18.230 -6.844 -16.971 1.00 90.38 82 ILE A N 1
ATOM 711 C CA . ILE A 1 82 ? 18.137 -5.902 -18.089 1.00 90.38 82 ILE A CA 1
ATOM 712 C C . ILE A 1 82 ? 19.488 -5.218 -18.275 1.00 90.38 82 ILE A C 1
ATOM 714 O O . ILE A 1 82 ? 20.093 -4.743 -17.313 1.00 90.38 82 ILE A O 1
ATOM 718 N N . SER A 1 83 ? 19.944 -5.157 -19.521 1.00 89.19 83 SER A N 1
ATOM 719 C CA . SER A 1 83 ? 21.174 -4.484 -19.923 1.00 89.19 83 SER A CA 1
ATOM 720 C C . SER A 1 83 ? 20.904 -3.090 -20.500 1.00 89.19 83 SER A C 1
ATOM 722 O O . SER A 1 83 ? 19.772 -2.704 -20.792 1.00 89.19 83 SER A O 1
ATOM 724 N N . LYS A 1 84 ? 21.969 -2.315 -20.726 1.00 86.25 84 LYS A N 1
ATOM 725 C CA . LYS A 1 84 ? 21.858 -1.007 -21.388 1.00 86.25 84 LYS A CA 1
ATOM 726 C C . LYS A 1 84 ? 21.293 -1.116 -22.814 1.00 86.25 84 LYS A C 1
ATOM 728 O O . LYS A 1 84 ? 20.525 -0.252 -23.221 1.00 86.25 84 LYS A O 1
ATOM 733 N N . ALA A 1 85 ? 21.612 -2.191 -23.537 1.00 90.69 85 ALA A N 1
ATOM 734 C CA . ALA A 1 85 ? 21.086 -2.428 -24.881 1.00 90.69 85 ALA A CA 1
ATOM 735 C C . ALA A 1 85 ? 19.563 -2.647 -24.869 1.00 90.69 85 ALA A C 1
ATOM 737 O O . ALA A 1 85 ? 18.850 -2.151 -25.740 1.00 90.69 85 ALA A O 1
ATOM 738 N N . ASP A 1 86 ? 19.048 -3.327 -23.843 1.00 89.88 86 ASP A N 1
ATOM 739 C CA . ASP A 1 86 ? 17.609 -3.536 -23.676 1.00 89.88 86 ASP A CA 1
ATOM 740 C C . ASP A 1 86 ? 16.877 -2.211 -23.426 1.00 89.88 86 ASP A C 1
ATOM 742 O O . ASP A 1 86 ? 15.806 -1.982 -23.990 1.00 89.88 86 ASP A O 1
ATOM 746 N N . LEU A 1 87 ? 17.482 -1.298 -22.656 1.00 88.12 87 LEU A N 1
ATOM 747 C CA . LEU A 1 87 ? 16.935 0.044 -22.433 1.00 88.12 87 LEU A CA 1
ATOM 748 C C . LEU A 1 87 ? 16.851 0.856 -23.735 1.00 88.12 87 LEU A C 1
ATOM 750 O O . LEU A 1 87 ? 15.839 1.511 -23.979 1.00 88.12 87 LEU A O 1
ATOM 754 N N . GLU A 1 88 ? 17.860 0.771 -24.604 1.00 92.06 88 GLU A N 1
ATOM 755 C CA . GLU A 1 88 ? 17.846 1.437 -25.916 1.00 92.06 88 GLU A CA 1
ATOM 756 C C . GLU A 1 88 ? 16.744 0.876 -26.834 1.00 92.06 88 GLU A C 1
ATOM 758 O O . GLU A 1 88 ? 16.086 1.617 -27.572 1.00 92.06 88 GLU A O 1
ATOM 763 N N . ILE A 1 89 ? 16.489 -0.436 -26.768 1.00 93.44 89 ILE A N 1
ATOM 764 C CA . ILE A 1 89 ? 15.380 -1.075 -27.490 1.00 93.44 89 ILE A CA 1
ATOM 765 C C . ILE A 1 89 ? 14.033 -0.585 -26.946 1.00 93.44 89 ILE A C 1
ATOM 767 O O . ILE A 1 89 ? 13.132 -0.279 -27.733 1.00 93.44 89 ILE A O 1
ATOM 771 N N . MET A 1 90 ? 13.886 -0.501 -25.621 1.00 90.00 90 MET A N 1
ATOM 772 C CA . MET A 1 90 ? 12.673 0.005 -24.974 1.00 90.00 90 MET A CA 1
ATOM 773 C C . MET A 1 90 ? 12.397 1.460 -25.363 1.00 90.00 90 MET A C 1
ATOM 775 O O . MET A 1 90 ? 11.267 1.781 -25.725 1.00 90.00 90 MET A O 1
ATOM 779 N N . GLU A 1 91 ? 13.419 2.318 -25.371 1.00 90.81 91 GLU A N 1
ATOM 780 C CA . GLU A 1 91 ? 13.296 3.720 -25.780 1.00 90.81 91 GLU A CA 1
ATOM 781 C C . GLU A 1 91 ? 12.846 3.845 -27.241 1.00 90.81 91 GLU A C 1
ATOM 783 O O . GLU A 1 91 ? 11.917 4.596 -27.554 1.00 90.81 91 GLU A O 1
ATOM 788 N N . ARG A 1 92 ? 13.462 3.073 -28.146 1.00 93.88 92 ARG A N 1
ATOM 789 C CA . ARG A 1 92 ? 13.090 3.069 -29.567 1.00 93.88 92 ARG A CA 1
ATOM 790 C C . ARG A 1 92 ? 11.636 2.646 -29.766 1.00 93.88 92 ARG A C 1
ATOM 792 O O . ARG A 1 92 ? 10.927 3.263 -30.557 1.00 93.88 92 ARG A O 1
ATOM 799 N N . LYS A 1 93 ? 11.185 1.617 -29.040 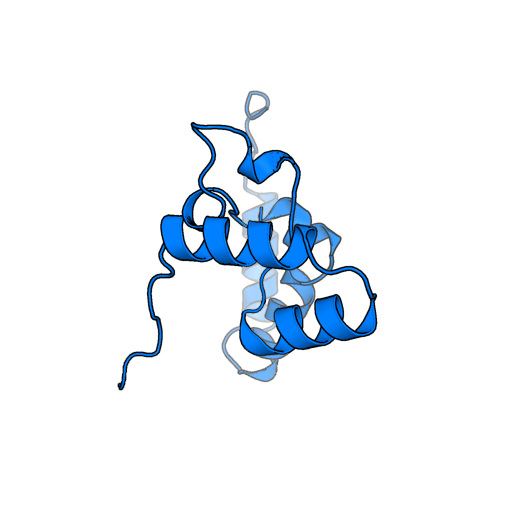1.00 91.75 93 LYS A N 1
ATOM 800 C CA . LYS A 1 93 ? 9.789 1.160 -29.073 1.00 91.75 93 LYS A CA 1
ATOM 801 C C . LYS A 1 93 ? 8.840 2.221 -28.523 1.00 91.75 93 LYS A C 1
ATOM 803 O O . LYS A 1 93 ? 7.848 2.513 -29.176 1.00 91.75 93 LYS A O 1
ATOM 808 N N . ALA A 1 94 ? 9.171 2.839 -27.390 1.00 88.12 94 ALA A N 1
ATOM 809 C CA . ALA A 1 94 ? 8.347 3.879 -26.779 1.00 88.12 94 ALA A CA 1
ATOM 810 C C . ALA A 1 94 ? 8.138 5.076 -27.719 1.00 88.12 94 ALA A C 1
ATOM 812 O O . ALA A 1 94 ? 7.013 5.535 -27.878 1.00 88.12 94 ALA A O 1
ATOM 813 N N . LYS A 1 95 ? 9.194 5.523 -28.413 1.00 89.88 95 LYS A N 1
ATOM 814 C CA . LYS A 1 95 ? 9.113 6.587 -29.432 1.00 89.88 95 LYS A CA 1
ATOM 815 C C . LYS A 1 95 ? 8.232 6.215 -30.631 1.00 89.88 95 LYS A C 1
ATOM 817 O O . LYS A 1 95 ? 7.650 7.096 -31.254 1.00 89.88 95 LYS A O 1
ATOM 822 N N . GLY A 1 96 ? 8.161 4.928 -30.973 1.00 89.56 96 GLY A N 1
ATOM 823 C CA . GLY A 1 96 ? 7.320 4.417 -32.059 1.00 89.56 96 GLY A CA 1
ATOM 824 C C . GLY A 1 96 ? 5.851 4.224 -31.673 1.00 89.56 96 GLY A C 1
ATOM 825 O O . GLY A 1 96 ? 4.993 4.160 -32.554 1.00 89.56 96 GLY A O 1
ATOM 826 N N . THR A 1 97 ? 5.543 4.146 -30.378 1.00 86.88 97 THR A N 1
ATOM 827 C CA . THR A 1 97 ? 4.174 3.994 -29.883 1.00 86.88 97 THR A CA 1
ATOM 828 C C . THR A 1 97 ? 3.438 5.327 -29.976 1.00 86.88 97 THR A C 1
ATOM 830 O O . THR A 1 97 ? 3.718 6.263 -29.231 1.00 86.88 97 THR A O 1
ATOM 833 N N . LYS A 1 98 ? 2.453 5.419 -30.874 1.00 81.31 98 LYS A N 1
ATOM 834 C CA . LYS A 1 98 ? 1.494 6.529 -30.869 1.00 81.31 98 LYS A CA 1
ATOM 835 C C . LYS A 1 98 ? 0.470 6.266 -29.775 1.00 81.31 98 LYS A C 1
ATOM 837 O O . LYS A 1 98 ? -0.219 5.252 -29.839 1.00 81.31 98 LYS A O 1
ATOM 842 N N . ILE A 1 99 ? 0.384 7.154 -28.790 1.00 77.38 99 ILE A N 1
ATOM 843 C CA . ILE A 1 99 ? -0.676 7.101 -27.782 1.00 77.38 99 ILE A CA 1
ATOM 844 C C . ILE A 1 99 ? -1.917 7.773 -28.393 1.00 77.38 99 ILE A C 1
ATOM 846 O O . ILE A 1 99 ? -1.820 8.931 -28.809 1.00 77.38 99 ILE A O 1
ATOM 850 N N . PRO A 1 100 ? -3.047 7.058 -28.517 1.00 79.94 100 PRO A N 1
ATOM 851 C CA . PRO A 1 100 ? -4.315 7.636 -28.945 1.00 79.94 100 PRO A CA 1
ATOM 852 C C . PRO A 1 100 ? -4.717 8.854 -28.102 1.00 79.94 100 PRO A C 1
ATOM 854 O O . PRO A 1 100 ? -4.545 8.855 -26.884 1.00 79.94 100 PRO A O 1
ATOM 857 N N . ALA A 1 101 ? -5.245 9.895 -28.748 1.00 75.19 101 ALA A N 1
ATOM 858 C CA . ALA A 1 101 ? -5.642 11.137 -28.076 1.00 75.19 101 ALA A CA 1
ATOM 859 C C . ALA A 1 101 ? -6.911 10.993 -27.206 1.00 75.19 101 ALA A C 1
ATOM 861 O O . ALA A 1 101 ? -7.232 11.898 -26.446 1.00 75.19 101 ALA A O 1
ATOM 862 N N . ASP A 1 102 ? -7.623 9.873 -27.330 1.00 75.50 102 ASP A N 1
ATOM 863 C CA . ASP A 1 102 ? -8.844 9.498 -26.609 1.00 75.50 102 ASP A CA 1
ATOM 864 C C . ASP A 1 102 ? -8.579 8.646 -25.353 1.00 75.50 102 ASP A C 1
ATOM 866 O O . ASP A 1 102 ? -9.518 8.209 -24.692 1.00 75.50 102 ASP A O 1
ATOM 870 N N . LEU A 1 103 ? -7.313 8.422 -24.989 1.00 59.81 103 LEU A N 1
ATOM 871 C CA . LEU A 1 103 ? -6.944 7.844 -23.695 1.00 59.81 103 LEU A CA 1
ATOM 872 C C . LEU A 1 103 ? -6.924 8.940 -22.620 1.00 59.81 103 LEU A C 1
ATOM 874 O O . LEU A 1 103 ? -5.873 9.508 -22.319 1.00 59.81 103 LEU A O 1
ATOM 878 N N . GLY A 1 104 ? -8.100 9.222 -22.055 1.00 51.06 104 GLY A N 1
ATOM 879 C CA . GLY A 1 104 ? -8.322 10.117 -20.916 1.00 51.06 104 GLY A CA 1
ATOM 880 C C . GLY A 1 104 ? -9.665 9.857 -20.253 1.00 51.06 104 GLY A C 1
ATOM 881 O O . GLY A 1 104 ? -10.673 9.829 -20.990 1.00 51.06 104 GLY A O 1
#

Foldseek 3Di:
DPCPDDQDDQVVLLVLQVVLVPDDDPVVNVVSCVVPVHHHDPQNVDPPDRCSPPVDVDPVVCVVVCVVVCCCVPVCVVVVNDDPVNVVVVVVVVVVDDDDPPPD